Protein AF-A0A835ER57-F1 (afdb_monomer_lite)

Organism: NCBI:txid1010633

pLDDT: mean 87.32, std 13.31, range [56.28, 98.12]

Structure (mmCIF, N/CA/C/O backbone):
data_AF-A0A835ER57-F1
#
_entry.id   AF-A0A835ER57-F1
#
loop_
_atom_site.group_PDB
_atom_site.id
_atom_site.type_symbol
_atom_site.label_atom_id
_atom_site.label_alt_id
_atom_site.label_comp_id
_atom_site.label_asym_id
_atom_site.label_entity_id
_atom_site.label_seq_id
_atom_site.pdbx_PDB_ins_code
_atom_site.Cartn_x
_atom_site.Cartn_y
_atom_site.Cartn_z
_atom_site.occupancy
_atom_site.B_iso_or_equiv
_atom_site.auth_seq_id
_atom_site.auth_comp_id
_atom_site.auth_asym_id
_atom_site.auth_atom_id
_atom_site.pdbx_PDB_model_num
ATOM 1 N N . MET A 1 1 ? -22.913 34.830 21.195 1.00 63.34 1 MET A N 1
ATOM 2 C CA . MET A 1 1 ? -23.195 33.376 21.105 1.00 63.34 1 MET A CA 1
ATOM 3 C C . MET A 1 1 ? -23.191 32.817 19.678 1.00 63.34 1 MET A C 1
ATOM 5 O O . MET A 1 1 ? -22.528 31.815 19.478 1.00 63.34 1 MET A O 1
ATOM 9 N N . LYS A 1 2 ? -23.849 33.426 18.673 1.00 67.25 2 LYS A N 1
ATOM 10 C CA . LYS A 1 2 ? -23.918 32.855 17.303 1.00 67.25 2 LYS A CA 1
ATOM 11 C C . LYS A 1 2 ? -22.557 32.579 16.634 1.00 67.25 2 LYS A C 1
ATOM 13 O O . LYS A 1 2 ? -22.392 31.531 16.033 1.00 67.25 2 LYS A O 1
ATOM 18 N N . VAL A 1 3 ? -21.581 33.482 16.775 1.00 73.50 3 VAL A N 1
ATOM 19 C CA . VAL A 1 3 ? -20.239 33.328 16.167 1.00 73.50 3 VAL A CA 1
ATOM 20 C C . VAL A 1 3 ? -19.445 32.182 16.807 1.00 73.50 3 VAL A C 1
ATOM 22 O O . VAL A 1 3 ? -18.773 31.436 16.107 1.00 73.50 3 VAL A O 1
ATOM 25 N N . LEU A 1 4 ? -19.591 31.988 18.124 1.00 74.69 4 LEU A N 1
ATOM 26 C CA . LEU A 1 4 ? -19.015 30.842 18.839 1.00 74.69 4 LEU A CA 1
ATOM 27 C C . LEU A 1 4 ? -19.649 29.523 18.383 1.00 74.69 4 LEU A C 1
ATOM 29 O O . LEU A 1 4 ? -18.940 28.551 18.162 1.00 74.69 4 LEU A O 1
ATOM 33 N N . VAL A 1 5 ? -20.969 29.505 18.176 1.00 82.19 5 VAL A N 1
ATOM 34 C CA . VAL A 1 5 ? -21.678 28.325 17.656 1.00 82.19 5 VAL A CA 1
ATOM 35 C C . VAL A 1 5 ? -21.239 28.007 16.222 1.00 82.19 5 VAL A C 1
ATOM 37 O O . VAL A 1 5 ? -20.943 26.856 15.925 1.00 82.19 5 VAL A O 1
ATOM 40 N N . LEU A 1 6 ? -21.116 29.013 15.349 1.00 79.31 6 LEU A N 1
ATOM 41 C CA . LEU A 1 6 ? -20.630 28.834 13.974 1.00 79.31 6 LEU A CA 1
ATOM 42 C C . LEU A 1 6 ? -19.173 28.341 13.927 1.00 79.31 6 LEU A C 1
ATOM 44 O O . LEU A 1 6 ? -18.856 27.461 13.132 1.00 79.31 6 LEU A O 1
ATOM 48 N N . GLY A 1 7 ? -18.303 28.852 14.804 1.00 81.12 7 GLY A N 1
ATOM 49 C CA . GLY A 1 7 ? -16.913 28.396 14.910 1.00 81.12 7 GLY A CA 1
ATOM 50 C C . GLY A 1 7 ? -16.787 26.941 15.376 1.00 81.12 7 GLY A C 1
ATOM 51 O O . GLY A 1 7 ? -15.991 26.187 14.822 1.00 81.12 7 GLY A O 1
ATOM 52 N N . LEU A 1 8 ? -17.614 26.517 16.337 1.00 82.00 8 LEU A N 1
ATOM 53 C CA . LEU A 1 8 ? -17.652 25.127 16.806 1.00 82.00 8 LEU A CA 1
ATOM 54 C C . LEU A 1 8 ? -18.166 24.160 15.727 1.00 82.00 8 LEU A C 1
ATOM 56 O O . LEU A 1 8 ? -17.635 23.060 15.593 1.00 82.00 8 LEU A O 1
ATOM 60 N N . LEU A 1 9 ? -19.152 24.574 14.925 1.00 79.62 9 LEU A N 1
ATOM 61 C CA . LEU A 1 9 ? -19.682 23.763 13.823 1.00 79.62 9 LEU A CA 1
ATOM 62 C C . LEU A 1 9 ? -18.651 23.547 12.700 1.00 79.62 9 LEU A C 1
ATOM 64 O O . LEU A 1 9 ? -18.562 22.446 12.163 1.00 79.62 9 LEU A O 1
ATOM 68 N N . LEU A 1 10 ? -17.839 24.560 12.378 1.00 77.50 10 LEU A N 1
ATOM 69 C CA . LEU A 1 10 ? -16.766 24.439 11.381 1.00 77.50 10 LEU A CA 1
ATOM 70 C C . LEU A 1 10 ? -15.649 23.485 11.834 1.00 77.50 10 LEU A C 1
ATOM 72 O O . LEU A 1 10 ? -15.183 22.667 11.043 1.00 77.50 10 LEU A O 1
ATOM 76 N N . LEU A 1 11 ? -15.247 23.549 13.108 1.00 71.94 11 LEU A N 1
ATOM 77 C CA . LEU A 1 11 ? -14.240 22.642 13.673 1.00 71.94 11 LEU A CA 1
ATOM 78 C C . LEU A 1 11 ? -14.739 21.192 13.742 1.00 71.94 11 LEU A C 1
ATOM 80 O O . LEU A 1 11 ? -13.976 20.270 13.464 1.00 71.94 11 LEU A O 1
ATOM 84 N N . ALA A 1 12 ? -16.022 20.987 14.049 1.00 73.38 12 ALA A N 1
ATOM 85 C CA . ALA A 1 12 ? -16.637 19.662 14.024 1.00 73.38 12 ALA A CA 1
ATOM 86 C C . ALA A 1 12 ? -16.670 19.056 12.607 1.00 73.38 12 ALA A C 1
ATOM 88 O O . ALA A 1 12 ? -16.469 17.853 12.452 1.00 73.38 12 ALA A O 1
ATOM 89 N N . TYR A 1 13 ? -16.865 19.875 11.566 1.00 68.69 13 TYR A N 1
ATOM 90 C CA . TYR A 1 13 ? -16.894 19.410 10.174 1.00 68.69 13 TYR A CA 1
ATOM 91 C C . TYR A 1 13 ? -15.518 18.936 9.669 1.00 68.69 13 TYR A C 1
ATOM 93 O O . TYR A 1 13 ? -15.435 17.981 8.900 1.00 68.69 13 TYR A O 1
ATOM 101 N N . ALA A 1 14 ? -14.427 19.554 10.135 1.00 67.38 14 ALA A N 1
ATOM 102 C CA . ALA A 1 14 ? -13.064 19.160 9.767 1.00 67.38 14 ALA A CA 1
ATOM 103 C C . ALA A 1 14 ? -12.628 17.804 10.368 1.00 67.38 14 ALA A C 1
ATOM 105 O O . ALA A 1 14 ? -11.719 17.166 9.842 1.00 67.38 14 ALA A O 1
ATOM 106 N N . GLY A 1 15 ? -13.276 17.345 11.446 1.00 62.44 15 GLY A N 1
ATOM 107 C CA . GLY A 1 15 ? -12.919 16.107 12.150 1.00 62.44 15 GLY A CA 1
ATOM 108 C C . GLY A 1 15 ? -13.445 14.810 11.523 1.00 62.44 15 GLY A C 1
ATOM 109 O O . GLY A 1 15 ? -13.079 13.732 11.979 1.00 62.44 15 GLY A O 1
ATOM 110 N N . LEU A 1 16 ? -14.294 14.886 10.493 1.00 62.81 16 LEU A N 1
ATOM 111 C CA . LEU A 1 16 ? -14.992 13.720 9.929 1.00 62.81 16 LEU A CA 1
ATOM 112 C C . LEU A 1 16 ? -14.228 12.997 8.805 1.00 62.81 16 LEU A C 1
ATOM 114 O O . LEU A 1 16 ? -14.731 12.019 8.261 1.00 62.81 16 LEU A O 1
ATOM 118 N N . MET A 1 17 ? -13.020 13.444 8.453 1.00 59.09 17 MET A N 1
ATOM 119 C CA . MET A 1 17 ? -12.281 12.936 7.291 1.00 59.09 17 MET A CA 1
ATOM 120 C C . MET A 1 17 ? -11.107 12.026 7.679 1.00 59.09 17 MET A C 1
ATOM 122 O O . MET A 1 17 ? -10.001 12.185 7.169 1.00 59.09 17 MET A O 1
ATOM 12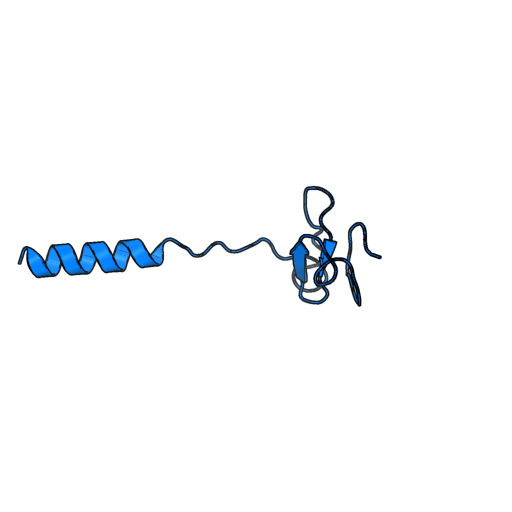6 N N . THR A 1 18 ? -11.307 11.061 8.575 1.00 56.28 18 THR A N 1
ATOM 127 C CA . THR A 1 18 ? -10.331 9.977 8.769 1.00 56.28 18 THR A CA 1
ATOM 128 C C . THR A 1 18 ? -10.733 8.785 7.904 1.00 56.28 18 THR A C 1
ATOM 130 O O . THR A 1 18 ? -11.337 7.820 8.364 1.00 56.28 18 THR A O 1
ATOM 133 N N . HIS A 1 19 ? -10.398 8.840 6.611 1.00 60.81 19 HIS A N 1
ATOM 134 C CA . HIS A 1 19 ? -10.419 7.640 5.774 1.00 60.81 19 HIS A CA 1
ATOM 135 C C . HIS A 1 19 ? -9.308 6.702 6.258 1.00 60.81 19 HIS A C 1
ATOM 137 O O . HIS A 1 19 ? -8.168 6.773 5.802 1.00 60.81 19 HIS A O 1
ATOM 143 N N . ALA A 1 20 ? -9.631 5.839 7.221 1.00 63.59 20 ALA A N 1
ATOM 144 C CA . ALA A 1 20 ? -8.792 4.707 7.574 1.00 63.59 20 ALA A CA 1
ATOM 145 C C . ALA A 1 20 ? -8.790 3.750 6.376 1.00 63.59 20 ALA A C 1
ATOM 147 O O . ALA A 1 20 ? -9.719 2.964 6.190 1.00 63.59 20 ALA A O 1
ATOM 148 N N . GLN A 1 21 ? -7.785 3.873 5.510 1.00 68.31 21 GLN A N 1
ATOM 149 C CA . GLN A 1 21 ? -7.629 2.954 4.393 1.00 68.31 21 GLN A CA 1
ATOM 150 C C . GLN A 1 21 ? -7.329 1.557 4.966 1.00 68.31 21 GLN A C 1
ATOM 152 O O . GLN A 1 21 ? -6.450 1.446 5.826 1.00 68.31 21 GLN A O 1
ATOM 157 N N . PRO A 1 22 ? -8.057 0.503 4.551 1.00 77.50 22 PRO A N 1
ATOM 158 C CA . PRO A 1 22 ? -7.832 -0.843 5.063 1.00 77.50 22 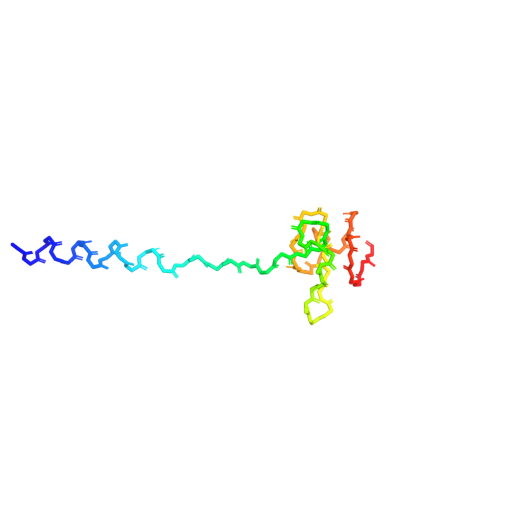PRO A CA 1
ATOM 159 C C . PRO A 1 22 ? -6.374 -1.261 4.840 1.00 77.50 22 PRO A C 1
ATOM 161 O O . PRO A 1 22 ? -5.845 -1.145 3.731 1.00 77.50 22 PRO A O 1
ATOM 164 N N . GLN A 1 23 ? -5.730 -1.706 5.921 1.00 94.12 23 GLN A N 1
ATOM 165 C CA . GLN A 1 23 ? -4.357 -2.203 5.903 1.00 94.12 23 GLN A CA 1
ATOM 166 C C . GLN A 1 23 ? -4.310 -3.649 5.397 1.00 94.12 23 GLN A C 1
ATOM 168 O O . GLN A 1 23 ? -5.296 -4.384 5.464 1.00 94.12 23 GLN A O 1
ATOM 173 N N . CYS A 1 24 ? -3.146 -4.056 4.904 1.00 97.62 24 CYS A N 1
ATOM 174 C CA . CYS A 1 24 ? -2.896 -5.381 4.348 1.00 97.62 24 CYS A CA 1
ATOM 175 C C . CYS A 1 24 ? -1.533 -5.925 4.798 1.00 97.62 24 CYS A C 1
ATOM 177 O O . CYS A 1 24 ? -0.737 -5.221 5.420 1.00 97.62 24 CYS A O 1
ATOM 179 N N . GLY A 1 25 ? -1.254 -7.183 4.465 1.00 97.69 25 GLY A N 1
ATOM 180 C CA . GLY A 1 25 ? 0.039 -7.812 4.702 1.00 97.69 25 GLY A CA 1
ATOM 181 C C . GLY A 1 25 ? 0.315 -8.074 6.180 1.00 97.69 25 GLY A C 1
ATOM 182 O O . GLY A 1 25 ? -0.598 -8.204 6.996 1.00 97.69 25 GLY A O 1
ATOM 183 N N . SER A 1 26 ? 1.594 -8.175 6.527 1.00 97.69 26 SER A N 1
ATOM 184 C CA . SER A 1 26 ? 2.075 -8.458 7.887 1.00 97.69 26 SER A CA 1
ATOM 185 C C . SER A 1 26 ? 1.543 -7.475 8.938 1.00 97.69 26 SER A C 1
ATOM 187 O O . SER A 1 26 ? 1.251 -7.874 10.063 1.00 97.69 26 SER A O 1
ATOM 189 N N . GLN A 1 27 ? 1.327 -6.218 8.550 1.00 95.88 27 GLN A N 1
ATOM 190 C CA . GLN A 1 27 ? 0.780 -5.152 9.390 1.00 95.88 27 GLN A CA 1
ATOM 191 C C . GLN A 1 27 ? -0.690 -5.385 9.765 1.00 95.88 27 GLN A C 1
ATOM 193 O O . GLN A 1 27 ? -1.162 -4.846 10.761 1.00 95.88 27 GLN A O 1
ATOM 198 N N . ALA A 1 28 ? -1.400 -6.202 8.987 1.00 96.25 28 ALA A N 1
ATOM 199 C CA . ALA A 1 28 ? -2.815 -6.507 9.158 1.00 96.25 28 ALA A CA 1
ATOM 200 C C . ALA A 1 28 ? -3.070 -8.018 9.299 1.00 96.25 28 ALA A C 1
ATOM 202 O O . ALA A 1 28 ? -4.093 -8.529 8.847 1.00 96.25 28 ALA A O 1
ATOM 203 N N . GLY A 1 29 ? -2.122 -8.761 9.882 1.00 96.25 29 GLY A N 1
ATOM 204 C CA . GLY A 1 29 ? -2.287 -10.197 10.141 1.00 96.25 29 GLY A CA 1
ATOM 205 C C . GLY A 1 29 ? -2.409 -11.056 8.878 1.00 96.25 29 GLY A C 1
ATOM 206 O O . GLY A 1 29 ? -3.047 -12.104 8.907 1.00 96.25 29 GLY A O 1
ATOM 207 N N . GLY A 1 30 ? -1.827 -10.610 7.764 1.00 96.31 30 GLY A N 1
ATOM 208 C CA . GLY A 1 30 ? -1.900 -11.294 6.474 1.00 96.31 30 GLY A CA 1
ATOM 209 C C . GLY A 1 30 ? -3.136 -10.944 5.643 1.00 96.31 30 GLY A C 1
ATOM 210 O O . GLY A 1 30 ? -3.403 -11.628 4.657 1.00 96.31 30 GLY A O 1
ATOM 211 N N . ALA A 1 31 ? -3.890 -9.899 6.004 1.00 96.88 31 ALA A N 1
ATOM 212 C CA . ALA A 1 31 ? -5.021 -9.443 5.202 1.00 96.88 31 ALA A CA 1
ATOM 213 C C . ALA A 1 31 ? -4.593 -9.093 3.765 1.00 96.88 31 ALA A C 1
ATOM 215 O O . ALA A 1 31 ? -3.541 -8.493 3.534 1.00 96.88 31 ALA A O 1
ATOM 216 N N . VAL A 1 32 ? -5.428 -9.452 2.794 1.00 96.12 32 VAL A N 1
ATOM 217 C CA . VAL A 1 32 ? -5.209 -9.180 1.368 1.00 96.12 32 VAL A CA 1
ATOM 218 C C . VAL A 1 32 ? -6.063 -8.014 0.905 1.00 96.12 32 VAL A C 1
ATOM 220 O O . VAL A 1 32 ? -7.181 -7.805 1.378 1.00 96.12 32 VAL A O 1
ATOM 223 N N . CYS A 1 33 ? -5.531 -7.263 -0.052 1.00 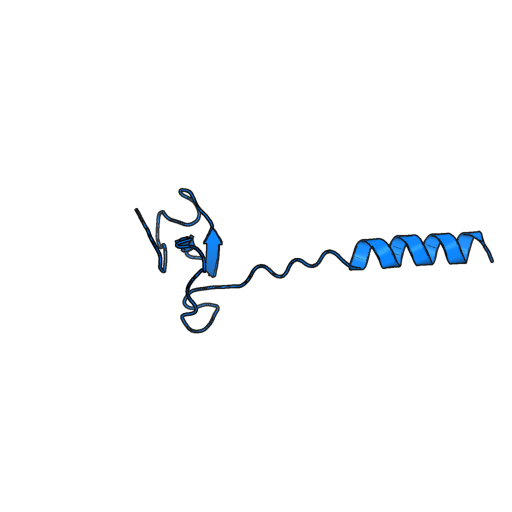95.81 33 CYS A N 1
ATOM 224 C CA . CYS A 1 33 ? -6.245 -6.145 -0.636 1.00 95.81 33 CYS A CA 1
ATOM 225 C C . CYS A 1 33 ? -7.422 -6.608 -1.507 1.00 95.81 33 CYS A C 1
ATOM 227 O O . CYS A 1 33 ? -7.282 -7.565 -2.274 1.00 95.81 33 CYS A O 1
ATOM 229 N N . PRO A 1 34 ? -8.576 -5.919 -1.449 1.00 93.88 34 PRO A N 1
ATOM 230 C CA . PRO A 1 34 ? -9.680 -6.179 -2.364 1.00 93.88 34 PRO A CA 1
ATOM 231 C C . PRO A 1 34 ? -9.327 -5.744 -3.797 1.00 93.88 34 PRO A C 1
ATOM 233 O O . PRO A 1 34 ? -8.357 -5.023 -4.027 1.00 93.88 34 PRO A O 1
ATOM 236 N N . ASN A 1 35 ? -10.148 -6.155 -4.768 1.00 93.31 35 ASN A N 1
ATOM 237 C CA . ASN A 1 35 ? -10.075 -5.720 -6.174 1.00 93.31 35 ASN A CA 1
ATOM 238 C C . ASN A 1 35 ? -8.735 -5.991 -6.885 1.00 93.31 35 ASN A C 1
ATOM 240 O O . ASN A 1 35 ? -8.386 -5.267 -7.814 1.00 93.31 35 ASN A O 1
ATOM 244 N N . ASN A 1 36 ? -7.996 -7.031 -6.478 1.00 92.12 36 ASN A N 1
ATOM 245 C CA . ASN A 1 36 ? -6.662 -7.340 -7.016 1.00 92.12 36 ASN A CA 1
ATOM 246 C C . ASN A 1 36 ? -5.671 -6.168 -6.907 1.00 92.12 36 ASN A C 1
ATOM 248 O O . ASN A 1 36 ? -4.786 -6.014 -7.744 1.00 92.12 36 ASN A O 1
ATOM 252 N N . TYR A 1 37 ? -5.799 -5.336 -5.874 1.00 96.88 37 TYR A N 1
ATOM 253 C CA . TYR A 1 37 ? -4.759 -4.363 -5.569 1.00 96.88 37 TYR A CA 1
ATOM 254 C C . TYR A 1 37 ? -3.531 -5.028 -4.959 1.00 96.88 37 TYR A C 1
ATOM 256 O O . TYR A 1 37 ? -3.609 -6.083 -4.329 1.00 96.88 37 TYR A O 1
ATOM 264 N N . CYS A 1 38 ? -2.388 -4.380 -5.150 1.00 98.06 38 CYS A N 1
ATOM 265 C CA . CYS A 1 38 ? -1.142 -4.791 -4.538 1.00 98.06 38 CYS A CA 1
ATOM 266 C C . CYS A 1 38 ? -1.100 -4.317 -3.093 1.00 98.06 38 CYS A C 1
ATOM 268 O O . CYS A 1 38 ? -1.534 -3.204 -2.781 1.00 98.06 38 CYS A O 1
ATOM 270 N N . CYS A 1 39 ? -0.541 -5.150 -2.226 1.00 98.12 39 CYS A N 1
ATOM 271 C CA . CYS A 1 39 ? -0.200 -4.758 -0.875 1.00 98.12 39 CYS A CA 1
ATOM 272 C C . CYS A 1 39 ? 1.243 -4.264 -0.838 1.00 98.12 39 CYS A C 1
ATO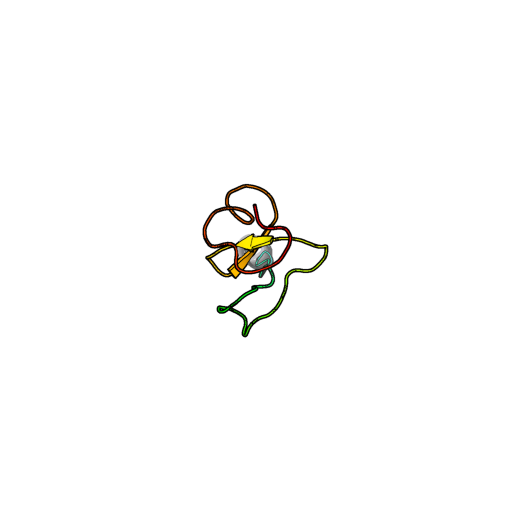M 274 O O . CYS A 1 39 ? 2.169 -5.060 -0.993 1.00 98.12 39 CYS A O 1
ATOM 276 N N . SER A 1 40 ? 1.438 -2.967 -0.603 1.00 97.56 40 SER A N 1
ATOM 277 C CA . SER A 1 40 ? 2.772 -2.378 -0.500 1.00 97.56 40 SER A CA 1
ATOM 278 C C . SER A 1 40 ? 3.570 -2.980 0.652 1.00 97.56 40 SER A C 1
ATOM 280 O O . SER A 1 40 ? 3.015 -3.547 1.598 1.00 97.56 40 SER A O 1
ATOM 282 N N . GLN A 1 41 ? 4.883 -2.764 0.645 1.00 97.88 41 GLN A N 1
ATOM 283 C CA . GLN A 1 41 ? 5.763 -3.159 1.748 1.00 97.88 41 GLN A CA 1
ATOM 284 C C . GLN A 1 41 ? 5.373 -2.552 3.108 1.00 97.88 41 GLN A C 1
ATOM 286 O O . GLN A 1 41 ? 5.745 -3.066 4.161 1.00 97.88 41 GLN A O 1
ATOM 291 N N . TYR A 1 42 ? 4.597 -1.466 3.090 1.00 96.50 42 TYR A N 1
ATOM 292 C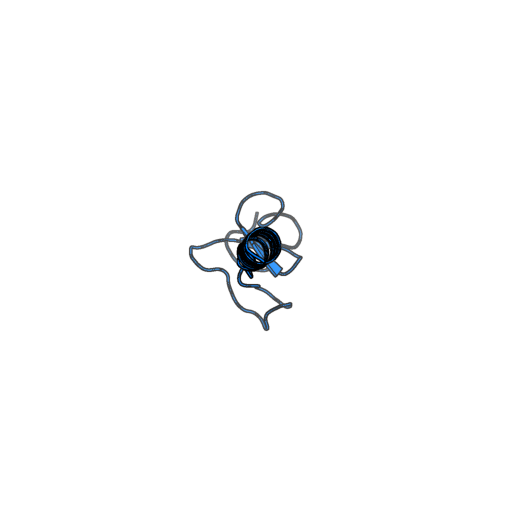 CA . TYR A 1 42 ? 4.131 -0.752 4.277 1.00 96.50 42 TYR A CA 1
ATOM 293 C C . TYR A 1 42 ? 2.727 -1.173 4.732 1.00 96.50 42 TYR A C 1
ATOM 295 O O . TYR A 1 42 ? 2.225 -0.638 5.717 1.00 96.50 42 TYR A O 1
ATOM 303 N N . GLY A 1 43 ? 2.099 -2.126 4.037 1.00 97.19 43 GLY A N 1
ATOM 304 C CA . GLY A 1 43 ? 0.789 -2.657 4.405 1.00 97.19 43 GLY A CA 1
ATOM 305 C C . GLY A 1 43 ? -0.376 -1.792 3.936 1.00 97.19 43 GLY A C 1
ATOM 306 O O . GLY A 1 43 ? -1.399 -1.727 4.616 1.00 97.19 43 GLY A O 1
ATOM 307 N N . TYR A 1 44 ? -0.236 -1.131 2.783 1.00 95.94 44 TYR A N 1
ATOM 308 C CA . TYR A 1 44 ? -1.311 -0.358 2.158 1.00 95.94 44 TYR A CA 1
ATOM 309 C C . TYR A 1 44 ? -1.680 -0.916 0.791 1.00 95.94 44 TYR A C 1
ATOM 311 O O . TYR A 1 44 ? -0.812 -1.308 0.013 1.00 95.94 44 TYR A O 1
ATOM 319 N N . CYS A 1 45 ? -2.975 -0.896 0.491 1.00 96.88 45 CYS A N 1
ATOM 320 C CA . CYS A 1 45 ? -3.500 -1.310 -0.801 1.00 96.88 45 CYS A CA 1
ATOM 321 C C . CYS A 1 45 ? -3.396 -0.200 -1.844 1.00 96.88 45 CYS A C 1
ATOM 323 O O . CYS A 1 45 ? -3.777 0.939 -1.567 1.00 96.88 45 CYS A O 1
ATOM 325 N N . GLY A 1 46 ? -2.950 -0.545 -3.050 1.00 95.56 46 GLY A N 1
ATOM 326 C CA . GLY A 1 46 ? -2.920 0.375 -4.182 1.00 95.56 46 GLY A CA 1
ATOM 327 C C . GLY A 1 46 ? -2.380 -0.252 -5.465 1.00 95.56 46 GLY A C 1
ATOM 328 O O . GLY A 1 46 ? -2.288 -1.473 -5.595 1.00 95.56 46 GLY A O 1
ATOM 329 N N . LEU A 1 47 ? -2.045 0.606 -6.426 1.00 95.94 47 LEU A N 1
ATOM 330 C CA . LEU A 1 47 ? -1.509 0.248 -7.740 1.00 95.94 47 LEU A CA 1
ATOM 331 C C . LEU A 1 47 ? -0.264 1.082 -8.049 1.00 95.94 47 LEU A C 1
ATOM 333 O O . LEU A 1 47 ? -0.099 2.180 -7.522 1.00 95.94 47 LEU A O 1
ATOM 337 N N . GLY A 1 48 ? 0.568 0.593 -8.966 1.00 95.81 48 GLY A N 1
ATOM 338 C CA . GLY A 1 48 ? 1.799 1.265 -9.384 1.00 95.81 48 GLY A CA 1
ATOM 339 C C . GLY A 1 48 ? 3.010 0.853 -8.549 1.00 95.81 48 GLY A C 1
ATOM 340 O O . GLY A 1 48 ? 2.898 0.047 -7.627 1.00 95.81 48 GLY A O 1
ATOM 341 N N . GLY A 1 49 ? 4.180 1.404 -8.885 1.00 97.19 49 GLY A N 1
ATOM 342 C CA . 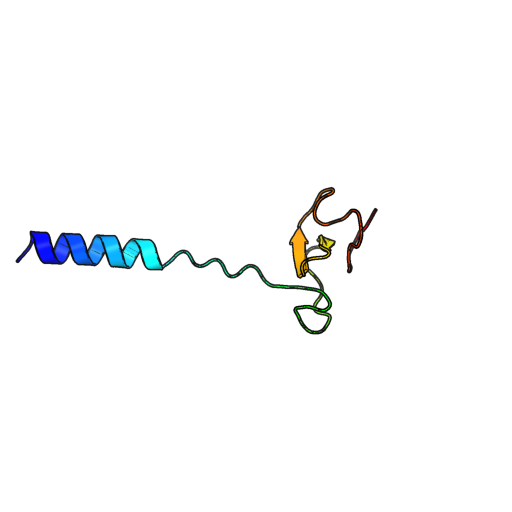GLY A 1 49 ? 5.468 0.948 -8.346 1.00 97.19 49 GLY A CA 1
ATOM 343 C C . GLY A 1 49 ? 5.572 1.005 -6.819 1.00 97.19 49 GLY A C 1
ATOM 344 O O . GLY A 1 49 ? 6.135 0.093 -6.223 1.00 97.19 49 GLY A O 1
ATOM 345 N N . ASP A 1 50 ? 4.956 2.001 -6.179 1.00 96.00 50 ASP A N 1
ATOM 346 C CA . ASP A 1 50 ? 4.995 2.165 -4.717 1.00 96.00 50 ASP A CA 1
ATOM 347 C C . ASP A 1 50 ? 4.227 1.069 -3.953 1.00 96.00 50 ASP A C 1
ATOM 349 O O . ASP A 1 50 ? 4.441 0.866 -2.756 1.00 96.00 50 ASP A O 1
ATOM 353 N N . TYR A 1 51 ? 3.326 0.356 -4.638 1.00 97.62 51 TYR A N 1
ATOM 354 C CA . TYR A 1 51 ? 2.481 -0.690 -4.055 1.00 97.62 51 TYR A CA 1
ATOM 355 C C . TYR A 1 51 ? 2.810 -2.077 -4.597 1.00 97.62 51 TYR A C 1
ATOM 357 O O . TYR A 1 51 ? 2.884 -3.034 -3.833 1.00 97.62 51 TYR A O 1
ATOM 365 N N . CYS A 1 52 ? 2.984 -2.177 -5.912 1.00 98.06 52 CYS A N 1
ATOM 366 C CA . CYS A 1 52 ? 3.207 -3.424 -6.633 1.00 98.06 52 CYS A CA 1
ATOM 367 C C . CYS A 1 52 ? 4.684 -3.749 -6.848 1.00 98.06 52 CYS A C 1
ATOM 369 O O . CYS A 1 52 ? 4.980 -4.873 -7.233 1.00 98.06 52 CYS A O 1
ATOM 371 N N . GLY A 1 53 ? 5.582 -2.784 -6.634 1.00 96.88 53 GLY A N 1
ATOM 372 C CA . GLY A 1 53 ? 7.009 -2.948 -6.873 1.00 96.88 53 GLY A CA 1
ATOM 373 C C . GLY A 1 53 ? 7.733 -3.649 -5.726 1.00 96.88 53 GLY A C 1
ATOM 374 O O . GLY A 1 53 ? 7.285 -4.655 -5.171 1.00 96.88 53 GLY A O 1
ATOM 375 N N . ASN A 1 54 ? 8.891 -3.100 -5.356 1.00 96.88 54 ASN A N 1
ATOM 376 C CA . ASN A 1 54 ? 9.801 -3.759 -4.428 1.00 96.88 54 ASN A CA 1
ATOM 377 C C . ASN A 1 54 ? 9.143 -4.060 -3.069 1.00 96.88 54 ASN A C 1
ATOM 379 O O . ASN A 1 54 ? 8.489 -3.204 -2.476 1.00 96.88 54 ASN A O 1
ATOM 383 N N . ASN A 1 55 ? 9.363 -5.279 -2.565 1.00 97.25 55 ASN A N 1
ATOM 384 C CA . ASN A 1 55 ? 8.782 -5.794 -1.318 1.00 97.25 55 ASN A CA 1
ATOM 385 C C . ASN A 1 55 ? 7.237 -5.765 -1.259 1.00 97.25 55 ASN A C 1
ATOM 387 O O . ASN A 1 55 ? 6.660 -5.717 -0.170 1.00 97.25 55 ASN A O 1
ATOM 391 N N . CYS A 1 56 ? 6.558 -5.809 -2.409 1.00 98.06 56 CYS A N 1
ATOM 392 C CA . CYS A 1 56 ? 5.120 -6.055 -2.471 1.00 98.06 56 CYS A CA 1
ATOM 393 C C . CYS A 1 56 ? 4.766 -7.367 -1.744 1.00 98.06 56 CYS A C 1
ATOM 395 O O . CYS A 1 56 ? 5.351 -8.420 -1.996 1.00 98.06 56 CYS A O 1
ATOM 397 N N . GLN A 1 57 ? 3.831 -7.290 -0.796 1.00 98.06 57 GLN A N 1
ATOM 398 C CA . GLN A 1 57 ? 3.497 -8.386 0.117 1.00 98.06 57 GLN A CA 1
ATOM 399 C C . GLN A 1 57 ? 2.444 -9.346 -0.459 1.00 98.06 57 GLN A C 1
ATOM 401 O O . GLN A 1 57 ? 2.397 -10.506 -0.058 1.00 98.06 57 GLN A O 1
ATOM 406 N N . SER A 1 58 ? 1.557 -8.874 -1.343 1.00 97.56 58 SER A N 1
ATOM 407 C CA . SER A 1 58 ? 0.516 -9.685 -1.998 1.00 97.56 58 SER A CA 1
ATOM 408 C C . SER A 1 58 ? -0.126 -8.952 -3.185 1.00 97.56 58 SER A C 1
ATOM 410 O O . SER A 1 58 ? 0.040 -7.740 -3.329 1.00 97.56 58 SER A O 1
ATOM 412 N N . GLY A 1 59 ? -0.890 -9.677 -4.010 1.00 96.19 59 GLY A N 1
ATOM 413 C CA . GLY A 1 59 ? -1.551 -9.145 -5.209 1.00 96.19 59 GLY A CA 1
ATOM 414 C C . GLY A 1 59 ? -0.698 -9.298 -6.479 1.00 96.19 59 GLY A C 1
ATOM 415 O O . GLY A 1 59 ? 0.198 -10.145 -6.511 1.00 96.19 59 GLY A O 1
ATOM 416 N N . PRO A 1 60 ? -0.975 -8.521 -7.543 1.00 96.94 60 PRO A N 1
ATOM 417 C CA . PRO A 1 60 ? -0.242 -8.583 -8.808 1.00 96.94 60 PRO A CA 1
ATOM 418 C C . PRO A 1 60 ? 1.068 -7.774 -8.753 1.00 96.94 60 PRO A C 1
ATOM 420 O O . PRO A 1 60 ? 1.223 -6.764 -9.439 1.00 96.94 60 PRO A O 1
ATOM 423 N N . CYS A 1 61 ? 1.997 -8.212 -7.902 1.00 97.00 61 CYS A N 1
ATOM 424 C CA . CYS A 1 61 ? 3.329 -7.618 -7.763 1.00 97.00 61 CYS A CA 1
ATOM 425 C C . CYS A 1 61 ? 4.169 -7.787 -9.048 1.00 97.00 61 CYS A C 1
ATOM 427 O O . CYS A 1 61 ? 4.014 -8.795 -9.746 1.00 97.00 61 CYS A O 1
ATOM 429 N N . TYR A 1 62 ? 5.073 -6.844 -9.339 1.00 95.19 62 TYR A N 1
ATOM 430 C CA . TYR A 1 62 ? 5.983 -6.885 -10.494 1.00 95.19 62 TYR A CA 1
ATOM 431 C C . TYR A 1 62 ? 7.348 -6.245 -10.222 1.00 95.19 62 TYR A C 1
ATOM 433 O O . TYR A 1 62 ? 7.436 -5.331 -9.371 1.00 95.19 62 TYR A O 1
#

Secondary structure (DSSP, 8-state):
-HHHHHHHHHHHHHTT----PPB-BGGGTTBPPGGG-EE-TTSBEE-SHHHHSTT--BSS--

Radius of gyration: 18.25 Å; chains: 1; bounding box: 34×45×32 Å

InterPro domains:
  IPR001002 Chitin-binding, type 1 [PF00187] (23-61)
  IPR001002 Chitin-binding, type 1 [PR00451] (31-39)
  IPR001002 Chitin-binding, type 1 [PR00451] (39-46)
  IPR001002 Chitin-binding, type 1 [PR00451] (46-53)
  IPR001002 Chitin-binding, type 1 [PS50941] (21-62)
  IPR001002 Chitin-binding, type 1 [SM00270] (23-61)
  IPR018371 Chitin-binding, type 1, conserved site [PS00026] (33-52)
  IPR036861 Endochitinase-like superfamily [G3DSA:3.30.60.10] (21-62)
  IPR036861 Endochitinase-like superfamily [SSF57016] (23-61)

Foldseek 3Di:
DVVVVVVVVVVVVVPPPPPPQDFAAPVNVHRDDPPQFWQALVRGTDDDCRRQNDNTRDGNHD

Sequence (62 aa):
MKVLVLGLLLLAYAGLMTHAQPQCGSQAGGAVCPNNYCCSQYGYCGLGGDYCGNNCQSGPCY